Protein AF-A0AB35IY16-F1 (afdb_monomer_lite)

Foldseek 3Di:
DDPPPPPQDLLSLLLVCVVCQLVQHKAAPVVSCVSNVDDPVSVVVSVVVSQVLCVVLPVQWDWDADPVVNIIHIDGDPDDDDSPPSSVVSSVVSCVVVVVPDDD

Sequence (104 aa):
MKEENNLQGKTSRLLYFMSELEKGHKVNKTDYLKRFNIAERTFKDDLRELKENLKVLRDDMKIKYSRLAGTYEAEYNHGYGNLKYNQAVILSKILLESRALRVE

Structure (mmCIF, N/CA/C/O backbone):
data_AF-A0AB35IY16-F1
#
_entry.id   AF-A0AB35IY16-F1
#
loop_
_atom_site.group_PDB
_atom_site.id
_atom_site.type_symbol
_atom_site.label_atom_id
_atom_site.label_alt_id
_atom_site.label_comp_id
_atom_site.label_asym_id
_atom_site.label_entity_id
_atom_site.label_seq_id
_atom_site.pdbx_PDB_ins_code
_atom_site.Cartn_x
_atom_site.Cartn_y
_atom_site.Cartn_z
_atom_site.occupancy
_atom_site.B_iso_or_equiv
_atom_site.auth_seq_id
_atom_site.auth_comp_id
_atom_site.auth_asym_id
_atom_site.auth_atom_id
_atom_site.pdbx_PDB_model_num
ATOM 1 N N . MET A 1 1 ? -25.847 12.373 -8.560 1.00 33.47 1 MET A N 1
ATOM 2 C CA . MET A 1 1 ? -25.481 10.982 -8.221 1.00 33.47 1 MET A CA 1
ATOM 3 C C . MET A 1 1 ? -23.968 10.887 -8.248 1.00 33.47 1 MET A C 1
ATOM 5 O O . MET A 1 1 ? -23.393 11.179 -9.285 1.00 33.47 1 MET A O 1
ATOM 9 N N . LYS A 1 2 ? -23.319 10.615 -7.111 1.00 39.78 2 LYS A N 1
ATOM 10 C CA . LYS A 1 2 ? -21.873 10.358 -7.082 1.00 39.78 2 LYS A CA 1
ATOM 11 C C . LYS A 1 2 ? -21.676 8.899 -7.474 1.00 39.78 2 LYS A C 1
ATOM 13 O O . LYS A 1 2 ? -22.254 8.032 -6.829 1.00 39.78 2 LYS A O 1
ATOM 18 N N . GLU A 1 3 ? -20.919 8.652 -8.534 1.00 38.75 3 GLU A N 1
ATOM 19 C CA . GLU A 1 3 ? -20.421 7.319 -8.869 1.00 38.75 3 GLU A CA 1
ATOM 20 C C . GLU A 1 3 ? -19.505 6.855 -7.731 1.00 38.75 3 GLU A C 1
ATOM 22 O O . GLU A 1 3 ? -18.309 7.150 -7.690 1.00 38.75 3 GLU A O 1
ATOM 27 N N . GLU A 1 4 ? -20.079 6.166 -6.749 1.00 40.50 4 GLU A N 1
ATOM 28 C CA . GLU A 1 4 ? -19.311 5.352 -5.821 1.00 40.50 4 GLU A CA 1
ATOM 29 C C . GLU A 1 4 ? -18.783 4.169 -6.626 1.00 40.50 4 GLU A C 1
ATOM 31 O O . GLU A 1 4 ? 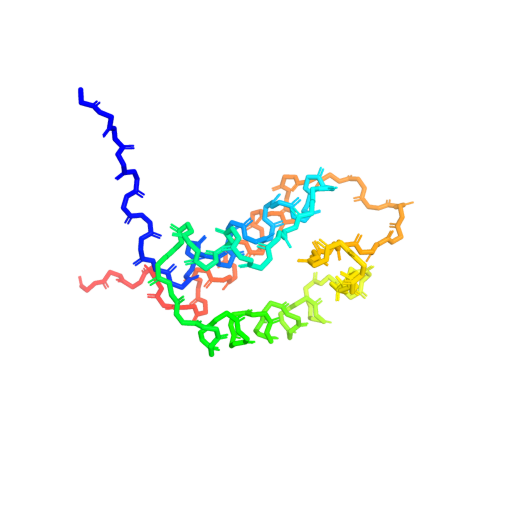-19.463 3.166 -6.824 1.00 40.50 4 GLU A O 1
ATOM 36 N N . ASN A 1 5 ? -17.581 4.350 -7.180 1.00 45.25 5 ASN A N 1
ATOM 37 C CA . ASN A 1 5 ? -16.830 3.313 -7.870 1.00 45.25 5 ASN A CA 1
ATOM 38 C C . ASN A 1 5 ? -16.794 2.063 -6.990 1.00 45.25 5 ASN A C 1
ATOM 40 O O . ASN A 1 5 ? -16.050 1.992 -6.008 1.00 45.25 5 ASN A O 1
ATOM 44 N N . ASN A 1 6 ? -17.617 1.084 -7.362 1.00 47.69 6 ASN A N 1
ATOM 45 C CA . ASN A 1 6 ? -17.816 -0.180 -6.675 1.00 47.69 6 ASN A CA 1
ATOM 46 C C . ASN A 1 6 ? -16.634 -1.126 -6.935 1.00 47.69 6 ASN A C 1
ATOM 48 O O . ASN A 1 6 ? -16.773 -2.249 -7.408 1.00 47.69 6 ASN A O 1
ATOM 52 N N . LEU A 1 7 ? -15.427 -0.650 -6.646 1.00 51.38 7 LEU A N 1
ATOM 53 C CA . LEU A 1 7 ? -14.185 -1.402 -6.714 1.00 51.38 7 LEU A CA 1
ATOM 54 C C . LEU A 1 7 ? -14.043 -2.266 -5.440 1.00 51.38 7 LEU A C 1
ATOM 56 O O . LEU A 1 7 ? -13.022 -2.240 -4.754 1.00 51.38 7 LEU A O 1
ATOM 60 N N . GLN A 1 8 ? -15.088 -3.029 -5.104 1.00 61.59 8 GLN A N 1
ATOM 61 C CA . GLN A 1 8 ? -15.107 -3.990 -4.000 1.00 61.59 8 GLN A CA 1
ATOM 62 C C . GLN A 1 8 ? -14.467 -5.306 -4.453 1.00 61.59 8 GLN A C 1
ATOM 64 O O . GLN A 1 8 ? -15.133 -6.288 -4.756 1.00 61.59 8 GLN A O 1
ATOM 69 N N . GLY A 1 9 ? -13.140 -5.340 -4.532 1.00 79.81 9 GLY A N 1
ATOM 70 C CA . GLY A 1 9 ? -12.429 -6.549 -4.936 1.00 79.81 9 GLY A CA 1
ATOM 71 C C . GLY A 1 9 ? -10.971 -6.501 -4.530 1.00 79.81 9 GLY A C 1
ATOM 72 O O . GLY A 1 9 ? -10.378 -5.427 -4.479 1.00 79.81 9 GLY A O 1
ATOM 73 N N . LYS A 1 10 ? -10.382 -7.667 -4.242 1.00 83.94 10 LYS A N 1
ATOM 74 C CA . LYS A 1 10 ? -8.975 -7.794 -3.831 1.00 83.94 10 LYS A CA 1
ATOM 75 C C . LYS A 1 10 ? -8.043 -7.016 -4.753 1.00 83.94 10 LYS A C 1
ATOM 77 O O . LYS A 1 10 ? -7.274 -6.196 -4.267 1.00 83.94 10 LYS A O 1
ATOM 82 N N . THR A 1 11 ? -8.190 -7.198 -6.064 1.00 79.50 11 THR A N 1
ATOM 83 C CA . THR A 1 11 ? -7.411 -6.474 -7.070 1.00 79.50 11 THR A CA 1
ATOM 84 C C . THR A 1 11 ? -7.460 -4.968 -6.846 1.00 79.50 11 THR A C 1
ATOM 86 O O . THR A 1 11 ? -6.415 -4.354 -6.680 1.00 79.50 11 THR A O 1
ATOM 89 N N . SER A 1 12 ? -8.641 -4.372 -6.721 1.00 82.31 12 SER A N 1
ATOM 90 C CA . SER A 1 12 ? -8.777 -2.935 -6.488 1.00 82.31 12 SER A CA 1
ATOM 91 C C . SER A 1 12 ? -8.086 -2.447 -5.219 1.00 82.31 12 SER A C 1
ATOM 93 O O . SER A 1 12 ? -7.517 -1.355 -5.209 1.00 82.31 12 SER A O 1
ATOM 95 N N . ARG A 1 13 ? -8.106 -3.256 -4.154 1.00 90.94 13 ARG A N 1
ATOM 96 C CA . ARG A 1 13 ? -7.435 -2.905 -2.900 1.00 90.94 13 ARG A CA 1
ATOM 97 C C . ARG A 1 13 ? -5.914 -2.926 -3.051 1.00 90.94 13 ARG A C 1
ATOM 99 O O . ARG A 1 13 ? -5.255 -1.966 -2.653 1.00 90.94 13 ARG A O 1
ATOM 106 N N . LEU A 1 14 ? -5.369 -3.960 -3.703 1.00 88.06 14 LEU A N 1
ATOM 107 C CA . LEU A 1 14 ? -3.932 -4.050 -3.991 1.00 88.06 14 LEU A CA 1
ATOM 108 C C . LEU A 1 14 ? -3.473 -2.913 -4.912 1.00 88.06 14 LEU A C 1
ATOM 110 O O . LEU A 1 14 ? -2.429 -2.308 -4.674 1.00 88.06 14 LEU A O 1
ATOM 114 N N . LEU A 1 15 ? -4.282 -2.580 -5.922 1.00 82.00 15 LEU A N 1
ATOM 115 C CA . LEU A 1 15 ? -4.023 -1.479 -6.849 1.00 82.00 15 LEU A CA 1
ATOM 116 C C . LEU A 1 15 ? -4.011 -0.125 -6.156 1.00 82.00 15 LEU A C 1
ATOM 118 O O . LEU A 1 15 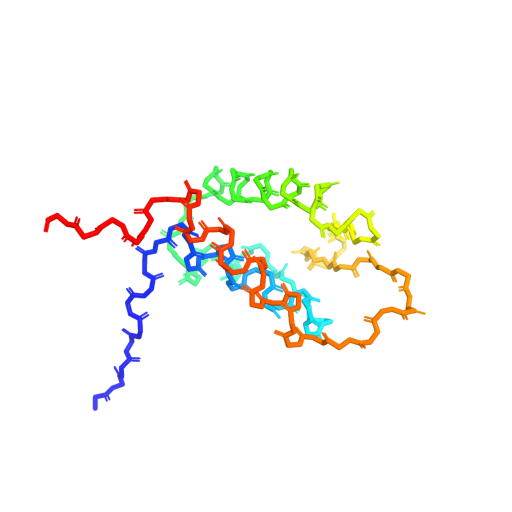? -3.113 0.678 -6.396 1.00 82.00 15 LEU A O 1
ATOM 122 N N . TYR A 1 16 ? -4.976 0.118 -5.272 1.00 87.94 16 TYR A N 1
ATOM 123 C CA . TYR A 1 16 ? -4.986 1.323 -4.459 1.00 87.94 16 TYR A CA 1
ATOM 124 C C . TYR A 1 16 ? -3.735 1.416 -3.586 1.00 87.94 16 TYR A C 1
ATOM 126 O O . TYR A 1 16 ? -3.060 2.442 -3.612 1.00 87.94 16 TYR A O 1
ATOM 134 N N . PHE A 1 17 ? -3.402 0.346 -2.853 1.00 90.94 17 PHE A N 1
ATOM 135 C CA . PHE A 1 17 ? -2.224 0.324 -1.985 1.00 90.94 17 PHE A CA 1
ATOM 136 C C . PHE A 1 17 ? -0.973 0.683 -2.789 1.00 90.94 17 PHE A C 1
ATOM 138 O O . PHE A 1 17 ? -0.249 1.613 -2.439 1.00 90.94 17 PHE A O 1
ATOM 145 N N . MET A 1 18 ? -0.757 -0.019 -3.901 1.00 85.75 18 MET A N 1
ATOM 146 C CA . MET A 1 18 ? 0.407 0.189 -4.747 1.00 85.75 18 MET A CA 1
ATOM 147 C C . MET A 1 18 ? 0.435 1.600 -5.341 1.00 85.75 18 MET A C 1
ATOM 149 O O . MET A 1 18 ? 1.475 2.251 -5.323 1.00 85.75 18 MET A O 1
ATOM 153 N N . SER A 1 19 ? -0.706 2.109 -5.815 1.00 82.25 19 SER A N 1
ATOM 154 C CA . SER A 1 19 ? -0.789 3.450 -6.394 1.00 82.25 19 SER A CA 1
ATOM 155 C C . SER A 1 19 ? -0.421 4.542 -5.395 1.00 82.25 19 SER A C 1
ATOM 157 O O . SER A 1 19 ? 0.195 5.522 -5.808 1.00 82.25 19 SER A O 1
ATOM 159 N N . GLU A 1 20 ? -0.804 4.414 -4.126 1.00 87.44 20 GLU A N 1
ATOM 160 C CA . GLU A 1 20 ? -0.438 5.398 -3.106 1.00 87.44 20 GLU A CA 1
ATOM 161 C C . GLU A 1 20 ? 1.061 5.349 -2.811 1.00 87.44 20 GLU A C 1
ATOM 163 O O . GLU A 1 20 ? 1.720 6.387 -2.807 1.00 87.44 20 GLU A O 1
ATOM 168 N N . LEU A 1 21 ? 1.624 4.149 -2.679 1.00 88.06 21 LEU A N 1
ATOM 169 C CA . LEU A 1 21 ? 3.059 3.974 -2.475 1.00 88.06 21 LEU A CA 1
ATOM 170 C C . LEU A 1 21 ? 3.903 4.540 -3.628 1.00 88.06 21 LEU A C 1
ATOM 172 O O . LEU A 1 21 ? 4.899 5.215 -3.382 1.00 88.06 21 LEU A O 1
ATOM 176 N N . GLU A 1 22 ? 3.490 4.318 -4.877 1.00 79.25 22 GLU A N 1
ATOM 177 C CA . GLU A 1 22 ? 4.160 4.859 -6.071 1.00 79.25 22 GLU A CA 1
ATOM 178 C C . GLU A 1 22 ? 4.128 6.389 -6.135 1.00 79.25 22 GLU A C 1
ATOM 180 O O . GLU A 1 22 ? 5.050 7.011 -6.653 1.00 79.25 22 GLU A O 1
ATOM 185 N N . LYS A 1 23 ? 3.074 7.020 -5.606 1.00 82.31 23 LYS A N 1
ATOM 186 C CA . LYS A 1 23 ? 2.985 8.487 -5.513 1.00 82.31 23 LYS A CA 1
ATOM 187 C C . LYS A 1 23 ? 3.852 9.059 -4.384 1.00 82.31 23 LYS A C 1
ATOM 189 O O . LYS A 1 23 ? 3.855 10.269 -4.182 1.00 82.31 23 LYS A O 1
ATOM 194 N N . GLY A 1 24 ? 4.540 8.212 -3.615 1.00 83.69 24 GLY A N 1
ATOM 195 C CA . GLY A 1 24 ? 5.232 8.607 -2.388 1.00 83.69 24 GLY A CA 1
ATOM 196 C C . GLY A 1 24 ? 4.280 8.887 -1.221 1.00 83.69 24 GLY A C 1
ATOM 197 O O . GLY A 1 24 ? 4.696 9.441 -0.203 1.00 83.69 24 GLY A O 1
ATOM 198 N N . HIS A 1 25 ? 2.999 8.525 -1.345 1.00 90.56 25 HIS A N 1
ATOM 199 C CA . HIS A 1 25 ? 2.033 8.663 -0.265 1.00 90.56 25 HIS A CA 1
ATOM 200 C C . HIS A 1 25 ? 2.156 7.513 0.736 1.00 90.56 25 HIS A C 1
ATOM 202 O O . HIS A 1 25 ? 2.645 6.419 0.442 1.00 90.56 25 HIS A O 1
ATOM 208 N N . LYS A 1 26 ? 1.652 7.767 1.943 1.00 94.00 26 LYS A N 1
ATOM 209 C CA . LYS A 1 26 ? 1.586 6.778 3.015 1.00 94.00 26 LYS A CA 1
ATOM 210 C C . LYS A 1 26 ? 0.194 6.164 3.077 1.00 94.00 26 LYS A C 1
ATOM 212 O O . LYS A 1 26 ? -0.806 6.870 2.985 1.00 94.00 26 LYS A O 1
ATOM 217 N N . VAL A 1 27 ? 0.123 4.860 3.311 1.00 95.62 27 VAL A N 1
ATOM 218 C CA . VAL A 1 27 ? -1.139 4.137 3.503 1.00 95.62 27 VAL A CA 1
ATOM 219 C C . VAL A 1 27 ? -1.378 3.935 4.994 1.00 95.62 27 VAL A C 1
ATOM 221 O O . VAL A 1 27 ? -0.655 3.184 5.649 1.00 95.62 27 VAL A O 1
ATOM 224 N N . ASN A 1 28 ? -2.394 4.589 5.554 1.00 96.38 28 ASN A N 1
ATOM 225 C CA . ASN A 1 28 ? -2.829 4.332 6.926 1.00 96.38 28 ASN A CA 1
ATOM 226 C C . ASN A 1 28 ? -3.697 3.064 6.983 1.00 96.38 28 ASN A C 1
ATOM 228 O O . ASN A 1 28 ? -4.622 2.895 6.186 1.00 96.38 28 ASN A O 1
ATOM 232 N N . LYS A 1 29 ? -3.410 2.173 7.940 1.00 94.56 29 LYS A N 1
ATOM 233 C CA . LYS A 1 29 ? -4.152 0.913 8.103 1.00 94.56 29 LYS A CA 1
ATOM 234 C C . LYS A 1 29 ? -5.640 1.155 8.360 1.00 94.56 29 LYS A C 1
ATOM 236 O O . LYS A 1 29 ? -6.476 0.523 7.725 1.00 94.56 29 LYS A O 1
ATOM 241 N N . THR A 1 30 ? -5.969 2.044 9.291 1.00 94.44 30 THR A N 1
ATOM 242 C CA . THR A 1 30 ? -7.350 2.321 9.702 1.00 94.44 30 THR A CA 1
ATOM 243 C C . THR A 1 30 ? -8.162 2.878 8.537 1.00 94.44 30 THR A C 1
ATOM 245 O O . THR A 1 30 ? -9.275 2.413 8.288 1.00 94.44 30 THR A O 1
ATOM 248 N N . ASP A 1 31 ? -7.574 3.793 7.765 1.00 95.38 31 ASP A N 1
ATOM 249 C CA . ASP A 1 31 ? -8.229 4.368 6.588 1.00 95.38 31 ASP A CA 1
ATOM 250 C C . ASP A 1 31 ? -8.443 3.329 5.489 1.00 95.38 31 ASP A C 1
ATOM 252 O O . ASP A 1 31 ? -9.501 3.308 4.864 1.00 95.38 31 ASP A O 1
ATOM 256 N N . TYR A 1 32 ? -7.478 2.432 5.273 1.00 94.88 32 TYR A N 1
ATOM 257 C CA . TYR A 1 32 ? -7.613 1.343 4.308 1.00 94.88 32 TYR A CA 1
ATOM 258 C C . TYR A 1 32 ? -8.744 0.380 4.695 1.00 94.88 32 TYR A C 1
ATOM 260 O O . TYR A 1 32 ? -9.590 0.059 3.859 1.00 94.88 32 TYR A O 1
ATOM 268 N N . LEU A 1 33 ? -8.793 -0.054 5.962 1.00 94.94 33 LEU A N 1
ATOM 269 C CA . LEU A 1 33 ? -9.850 -0.940 6.468 1.00 94.94 33 LEU A CA 1
ATOM 270 C C . LEU A 1 33 ? -11.232 -0.307 6.297 1.00 94.94 33 LEU A C 1
ATOM 272 O O . LEU A 1 33 ? -12.151 -0.969 5.819 1.00 94.94 33 LEU A O 1
ATOM 276 N N . LYS A 1 34 ? -11.357 0.984 6.632 1.00 95.38 34 LYS A N 1
ATOM 277 C CA . LYS A 1 34 ? -12.602 1.745 6.488 1.00 95.38 34 LYS A CA 1
ATOM 278 C C . LYS A 1 34 ? -12.989 1.941 5.022 1.00 95.38 34 LYS A C 1
ATOM 280 O O . LYS A 1 34 ? -14.148 1.746 4.678 1.00 95.38 34 LYS A O 1
ATOM 285 N N . ARG A 1 35 ? -12.032 2.296 4.156 1.00 93.94 35 ARG A N 1
ATOM 286 C CA . ARG A 1 35 ? -12.257 2.543 2.721 1.00 93.94 35 ARG A CA 1
ATOM 287 C C . ARG A 1 35 ? -12.804 1.314 2.006 1.00 93.94 35 ARG A C 1
ATOM 289 O O . ARG A 1 35 ? -13.683 1.453 1.167 1.00 93.94 35 ARG A O 1
ATOM 296 N N . PHE A 1 36 ? -12.274 0.136 2.319 1.00 91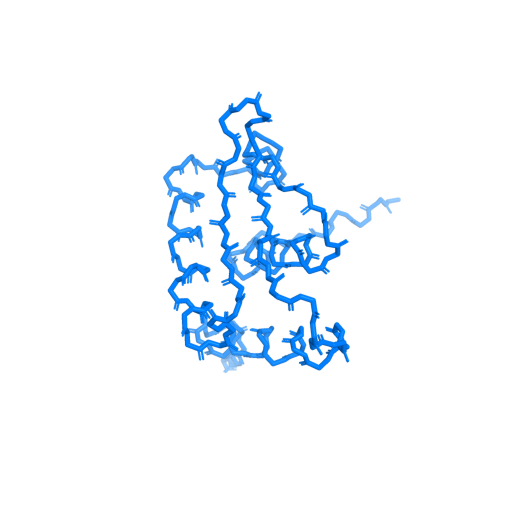.81 36 PHE A N 1
ATOM 297 C CA . PHE A 1 36 ? -12.665 -1.102 1.644 1.00 91.81 36 PHE A CA 1
ATOM 298 C C . PHE A 1 36 ? -13.639 -1.968 2.441 1.00 91.81 36 PHE A C 1
ATOM 300 O O . PHE A 1 36 ? -14.033 -3.019 1.944 1.00 91.81 36 PHE A O 1
ATOM 307 N N . ASN A 1 37 ? -14.017 -1.541 3.649 1.00 94.56 37 ASN A N 1
ATOM 308 C CA . ASN A 1 37 ? -14.883 -2.279 4.564 1.00 94.56 37 ASN A CA 1
ATOM 309 C C . ASN A 1 37 ? -14.433 -3.742 4.762 1.00 94.56 37 ASN A C 1
ATOM 311 O O . ASN A 1 37 ? -15.192 -4.685 4.540 1.00 94.56 37 ASN A O 1
ATOM 315 N N . ILE A 1 38 ? -13.165 -3.936 5.137 1.00 94.31 38 ILE A N 1
ATOM 316 C CA . ILE A 1 38 ? -12.569 -5.267 5.333 1.00 94.31 38 ILE A CA 1
ATOM 317 C C . ILE A 1 38 ? -12.071 -5.471 6.765 1.00 94.31 38 ILE A C 1
ATOM 319 O O . ILE A 1 38 ? -11.745 -4.522 7.477 1.00 94.31 38 ILE A O 1
ATOM 323 N N . ALA A 1 39 ? -11.930 -6.735 7.163 1.00 95.44 39 ALA A N 1
ATOM 324 C CA . ALA A 1 39 ? -11.283 -7.102 8.415 1.00 95.44 39 ALA A CA 1
ATOM 325 C C . ALA A 1 39 ? -9.754 -6.947 8.344 1.00 95.44 39 ALA A C 1
ATOM 327 O O . ALA A 1 39 ? -9.131 -7.073 7.286 1.00 95.44 39 ALA A O 1
ATOM 328 N N . GLU A 1 40 ? -9.121 -6.783 9.509 1.00 95.75 40 GLU A N 1
ATOM 329 C CA . GLU A 1 40 ? -7.660 -6.708 9.625 1.00 95.75 40 GLU A CA 1
ATOM 330 C C . GLU A 1 40 ? -6.943 -7.932 9.037 1.00 95.75 40 GLU A C 1
ATOM 332 O O . GLU A 1 40 ? -5.850 -7.802 8.487 1.00 95.75 40 GLU A O 1
ATOM 337 N N . ARG A 1 41 ? -7.549 -9.121 9.132 1.00 96.88 41 ARG A N 1
ATOM 338 C CA . ARG A 1 41 ? -6.993 -10.342 8.537 1.00 96.88 41 ARG A CA 1
ATOM 339 C C . ARG A 1 41 ? -6.823 -10.196 7.024 1.00 96.88 41 ARG A C 1
ATOM 341 O O . ARG A 1 41 ? -5.733 -10.436 6.522 1.00 96.88 41 ARG A O 1
ATOM 348 N N . THR A 1 42 ? -7.856 -9.718 6.333 1.00 95.19 42 THR A N 1
ATOM 349 C CA . THR A 1 42 ? -7.830 -9.489 4.883 1.00 95.19 42 THR A CA 1
ATOM 350 C C . THR A 1 42 ? -6.766 -8.464 4.496 1.00 95.19 42 THR A C 1
ATOM 352 O O . THR A 1 42 ? -6.048 -8.661 3.526 1.00 95.19 42 THR A O 1
ATOM 355 N N . PHE A 1 43 ? -6.597 -7.401 5.289 1.00 95.31 43 PHE A N 1
ATOM 356 C CA . PHE A 1 43 ? -5.514 -6.437 5.082 1.00 95.31 43 PHE A CA 1
ATOM 357 C C . PHE A 1 43 ? -4.120 -7.070 5.215 1.00 95.31 43 PHE A C 1
ATOM 359 O O . PHE A 1 43 ? -3.220 -6.762 4.436 1.00 95.31 43 PHE A O 1
ATOM 366 N N . LYS A 1 44 ? -3.919 -7.956 6.200 1.00 95.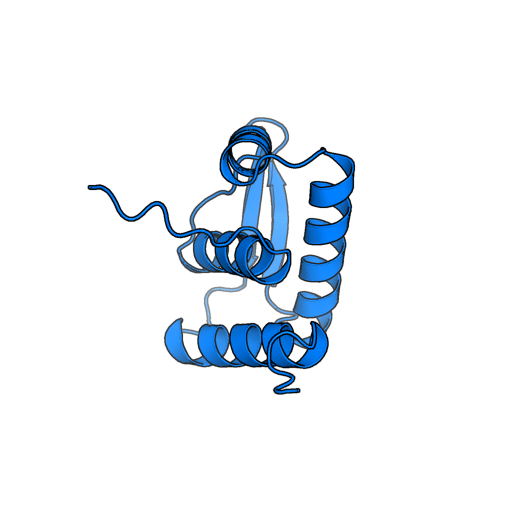25 44 LYS A N 1
ATOM 367 C CA . LYS A 1 44 ? -2.643 -8.671 6.372 1.00 95.25 44 LYS A CA 1
ATOM 368 C C . LYS A 1 44 ? -2.350 -9.590 5.189 1.00 95.25 44 LYS A C 1
ATOM 370 O O . LYS A 1 44 ? -1.200 -9.643 4.757 1.00 95.25 44 LYS A O 1
ATOM 375 N N . ASP A 1 45 ? -3.370 -10.270 4.670 1.00 94.94 45 ASP A N 1
ATOM 376 C CA . ASP A 1 45 ? -3.249 -11.106 3.475 1.00 94.94 45 ASP A CA 1
ATOM 377 C C . ASP A 1 45 ? -2.893 -10.260 2.240 1.00 94.94 45 ASP A C 1
ATOM 379 O O . ASP A 1 45 ? -1.919 -10.578 1.558 1.00 94.94 45 ASP A O 1
ATOM 383 N N . ASP A 1 46 ? -3.592 -9.138 2.023 1.00 92.06 46 ASP A N 1
ATOM 384 C CA . ASP A 1 46 ? -3.295 -8.175 0.952 1.00 92.06 46 ASP A CA 1
ATOM 385 C C . ASP A 1 46 ? -1.838 -7.662 1.032 1.00 92.06 46 ASP A C 1
ATOM 387 O O . ASP A 1 46 ? -1.110 -7.641 0.038 1.00 92.06 46 ASP A O 1
ATOM 391 N N . LEU A 1 47 ? -1.383 -7.269 2.229 1.00 94.69 47 LEU A N 1
ATOM 392 C CA . LEU A 1 47 ? -0.028 -6.757 2.454 1.00 94.69 47 LEU A CA 1
ATOM 393 C C . LEU A 1 47 ? 1.050 -7.822 2.210 1.00 94.69 47 LEU A C 1
ATOM 395 O O . LEU A 1 47 ? 2.115 -7.501 1.679 1.00 94.69 47 LEU A O 1
ATOM 399 N N . ARG A 1 48 ? 0.812 -9.070 2.637 1.00 93.25 48 ARG A N 1
ATOM 400 C CA . ARG A 1 48 ? 1.744 -10.182 2.400 1.00 93.25 48 ARG A CA 1
ATOM 401 C C . ARG A 1 48 ? 1.925 -10.402 0.903 1.00 93.25 48 ARG A C 1
ATOM 403 O O . ARG A 1 48 ? 3.059 -10.451 0.443 1.00 93.25 48 ARG A O 1
ATOM 410 N N . GLU A 1 49 ? 0.824 -10.466 0.168 1.00 88.50 49 GLU A N 1
ATOM 411 C CA . GLU A 1 49 ? 0.835 -10.706 -1.273 1.00 88.50 49 GLU A CA 1
ATOM 412 C C . GLU A 1 49 ? 1.529 -9.587 -2.044 1.00 88.50 49 GLU A C 1
ATOM 414 O O . GLU A 1 49 ? 2.383 -9.853 -2.883 1.00 88.50 49 GLU A O 1
ATOM 419 N N . LEU A 1 50 ? 1.259 -8.323 -1.699 1.00 87.44 50 LEU A N 1
ATOM 420 C CA . LEU A 1 50 ? 1.993 -7.193 -2.274 1.00 87.44 50 LEU A CA 1
ATOM 421 C C . LEU A 1 50 ? 3.500 -7.315 -2.039 1.00 87.44 50 LEU A C 1
ATOM 423 O O . LEU A 1 50 ? 4.282 -7.114 -2.962 1.00 87.44 50 LEU A O 1
ATOM 427 N N . LYS A 1 51 ? 3.925 -7.670 -0.822 1.00 88.44 51 LYS A N 1
ATOM 428 C CA . LYS A 1 51 ? 5.349 -7.856 -0.512 1.00 88.44 51 LYS A CA 1
ATOM 429 C C . LYS A 1 51 ? 5.972 -9.017 -1.283 1.00 88.44 51 LYS A C 1
ATOM 431 O O . LYS A 1 51 ? 7.123 -8.905 -1.691 1.00 88.44 51 LYS A O 1
ATOM 436 N N . GLU A 1 52 ? 5.257 -10.123 -1.449 1.00 86.00 52 GLU A N 1
ATOM 437 C CA . GLU A 1 52 ? 5.719 -11.276 -2.231 1.00 86.00 52 GLU A CA 1
ATOM 438 C C . GLU A 1 52 ? 5.862 -10.917 -3.711 1.00 86.00 52 GLU A C 1
ATOM 440 O O . GLU A 1 52 ? 6.909 -11.178 -4.302 1.00 86.00 52 GLU A O 1
ATOM 445 N N . ASN A 1 53 ? 4.881 -10.210 -4.270 1.00 79.44 53 ASN A N 1
ATOM 446 C CA . ASN A 1 53 ? 4.912 -9.752 -5.655 1.00 79.44 53 ASN A CA 1
ATOM 447 C C . ASN A 1 53 ? 6.039 -8.742 -5.905 1.00 79.44 53 ASN A C 1
ATOM 449 O O . ASN A 1 53 ? 6.743 -8.846 -6.910 1.00 79.44 53 ASN A O 1
ATOM 453 N N . LEU A 1 54 ? 6.269 -7.804 -4.980 1.00 78.50 54 LEU A N 1
ATOM 454 C CA . LEU A 1 54 ? 7.352 -6.822 -5.098 1.00 78.50 54 LEU A CA 1
ATOM 455 C C . LEU A 1 54 ? 8.739 -7.470 -5.106 1.00 78.50 54 LEU A C 1
ATOM 457 O O . LEU A 1 54 ? 9.584 -7.028 -5.870 1.00 78.50 54 LEU A O 1
ATOM 461 N N . LYS A 1 55 ? 8.973 -8.563 -4.367 1.00 80.19 55 LYS A N 1
ATOM 462 C CA . LYS A 1 55 ? 10.266 -9.278 -4.423 1.00 80.19 55 LYS A CA 1
ATOM 463 C C . LYS A 1 55 ? 10.629 -9.760 -5.830 1.00 80.19 55 LYS A C 1
ATOM 465 O O . LYS A 1 55 ? 11.807 -9.901 -6.124 1.00 80.19 55 LYS A O 1
ATOM 470 N N . VAL A 1 56 ? 9.629 -10.065 -6.658 1.00 76.62 56 VAL A N 1
ATOM 471 C CA . VAL A 1 56 ? 9.826 -10.570 -8.025 1.00 76.62 56 VAL A CA 1
ATOM 472 C C . VAL A 1 56 ? 9.799 -9.433 -9.046 1.00 76.62 56 VAL A C 1
ATOM 474 O O . VAL A 1 56 ? 10.483 -9.498 -10.060 1.00 76.62 56 VAL A O 1
ATOM 477 N N . LEU A 1 57 ? 8.969 -8.416 -8.810 1.00 72.75 57 LEU A N 1
ATOM 478 C CA . LEU A 1 57 ? 8.678 -7.362 -9.783 1.00 72.75 57 LEU A CA 1
ATOM 479 C C . LEU A 1 57 ? 9.497 -6.089 -9.605 1.00 72.75 57 LEU A C 1
ATOM 481 O O . LEU A 1 57 ? 9.638 -5.329 -10.560 1.00 72.75 57 LEU A O 1
ATOM 485 N N . ARG A 1 58 ? 9.939 -5.817 -8.378 1.00 73.81 58 ARG A N 1
ATOM 486 C CA . ARG A 1 58 ? 10.533 -4.549 -7.966 1.00 73.81 58 ARG A CA 1
ATOM 487 C C . ARG A 1 58 ? 11.333 -4.745 -6.678 1.00 73.81 58 ARG A C 1
ATOM 489 O O . ARG A 1 58 ? 10.944 -4.282 -5.606 1.00 73.81 58 ARG A O 1
ATOM 496 N N . ASP A 1 59 ? 12.408 -5.519 -6.777 1.00 76.06 59 ASP A N 1
ATOM 497 C CA . ASP A 1 59 ? 13.260 -5.898 -5.645 1.00 76.06 59 ASP A CA 1
ATOM 498 C C . ASP A 1 59 ? 13.969 -4.698 -4.985 1.00 76.06 59 ASP A C 1
ATOM 500 O O . ASP A 1 59 ? 14.370 -4.768 -3.817 1.00 76.06 59 ASP A O 1
ATOM 504 N N . ASP A 1 60 ? 14.043 -3.571 -5.696 1.00 77.44 60 ASP A N 1
ATOM 505 C CA . ASP A 1 60 ? 14.501 -2.271 -5.217 1.00 77.44 60 ASP A CA 1
ATOM 506 C C . ASP A 1 60 ? 13.483 -1.540 -4.324 1.00 77.44 60 ASP A C 1
ATOM 508 O O . ASP A 1 60 ? 13.865 -0.588 -3.643 1.00 77.44 60 ASP A O 1
ATOM 512 N N . MET A 1 61 ? 12.220 -1.984 -4.273 1.00 84.62 61 MET A N 1
ATOM 513 C CA . MET A 1 61 ? 11.162 -1.377 -3.462 1.00 84.62 61 MET A CA 1
ATOM 514 C C . MET A 1 61 ? 10.753 -2.252 -2.273 1.00 84.62 61 MET A C 1
ATOM 516 O O . MET A 1 61 ? 10.399 -3.425 -2.399 1.00 84.62 61 MET A O 1
ATOM 520 N N . LYS A 1 62 ? 10.706 -1.647 -1.081 1.00 90.06 62 LYS A N 1
ATOM 521 C CA . LYS A 1 62 ? 10.293 -2.300 0.169 1.00 90.06 62 LYS A CA 1
ATOM 522 C C . LYS A 1 62 ? 9.172 -1.528 0.853 1.00 90.06 62 LYS A C 1
ATOM 524 O O . LYS A 1 62 ? 9.259 -0.321 1.042 1.00 90.06 62 LYS A O 1
ATOM 529 N N . ILE A 1 63 ? 8.136 -2.243 1.298 1.00 92.38 63 ILE A N 1
ATOM 530 C CA . ILE A 1 63 ? 7.062 -1.659 2.116 1.00 92.38 63 ILE A CA 1
ATOM 531 C C . ILE A 1 63 ? 7.470 -1.696 3.593 1.00 92.38 63 ILE A C 1
ATOM 533 O O . ILE A 1 63 ? 7.527 -2.774 4.206 1.00 92.38 63 ILE A O 1
ATOM 537 N N . LYS A 1 64 ? 7.699 -0.520 4.179 1.00 93.94 64 LYS A N 1
ATOM 538 C CA . LYS A 1 64 ? 8.007 -0.323 5.601 1.00 93.94 64 LYS A CA 1
ATOM 539 C C . LYS A 1 64 ? 6.768 0.097 6.383 1.00 93.94 64 LYS A C 1
ATOM 541 O O . LYS A 1 64 ? 5.847 0.688 5.835 1.00 93.94 64 LYS A O 1
ATOM 546 N N . TYR A 1 65 ? 6.746 -0.241 7.672 1.00 95.19 65 TYR A N 1
ATOM 547 C CA . TYR A 1 65 ? 5.692 0.170 8.599 1.00 95.19 65 TYR A CA 1
ATOM 548 C C . TYR A 1 65 ? 6.251 1.151 9.626 1.00 95.19 65 TYR A C 1
ATOM 550 O O . TYR A 1 65 ? 7.157 0.805 10.386 1.00 95.19 65 TYR A O 1
ATOM 558 N N . SER A 1 66 ? 5.676 2.348 9.681 1.00 92.00 66 SER A N 1
ATOM 559 C CA . SER A 1 66 ? 5.942 3.330 10.725 1.00 92.00 66 SER A CA 1
ATOM 560 C C . SER A 1 66 ? 4.976 3.116 11.886 1.00 92.00 66 SER A C 1
ATOM 562 O O . SER A 1 66 ? 3.789 3.429 11.791 1.00 92.00 66 SER A O 1
ATOM 564 N N . ARG A 1 67 ? 5.489 2.593 13.010 1.00 88.88 67 ARG A N 1
ATOM 565 C CA . ARG A 1 67 ? 4.692 2.381 14.233 1.00 88.88 67 ARG A CA 1
ATOM 566 C C . ARG A 1 67 ? 4.152 3.686 14.810 1.00 88.88 67 ARG A C 1
ATOM 568 O O . ARG A 1 67 ? 3.016 3.706 15.260 1.00 88.88 67 ARG A O 1
ATOM 575 N N . LEU A 1 68 ? 4.961 4.746 14.773 1.00 87.38 68 LEU A N 1
ATOM 576 C CA . LEU A 1 68 ? 4.605 6.059 15.313 1.00 87.38 68 LEU A CA 1
ATOM 577 C C . LEU A 1 68 ? 3.411 6.667 14.567 1.00 87.38 68 LEU A C 1
ATOM 579 O O . LEU A 1 68 ? 2.519 7.228 15.189 1.00 87.38 68 LEU A O 1
ATOM 583 N N . ALA A 1 69 ? 3.393 6.533 13.239 1.00 86.00 69 ALA A N 1
ATOM 584 C CA . ALA A 1 69 ? 2.351 7.112 12.396 1.00 86.00 69 ALA A CA 1
ATOM 585 C C . ALA A 1 69 ? 1.204 6.137 12.072 1.00 86.00 69 ALA A C 1
ATOM 587 O O . ALA A 1 69 ? 0.198 6.552 11.504 1.00 86.00 69 ALA A O 1
ATOM 588 N N . GLY A 1 70 ? 1.352 4.840 12.360 1.00 90.81 70 GLY A N 1
ATOM 589 C CA . GLY A 1 70 ? 0.381 3.817 11.960 1.00 90.81 70 GLY A CA 1
ATOM 590 C C . GLY A 1 70 ? 0.248 3.662 10.439 1.00 90.81 70 GLY A C 1
ATOM 591 O O . GLY A 1 70 ? -0.820 3.297 9.940 1.00 90.81 70 GLY A O 1
ATOM 592 N N . THR A 1 71 ? 1.313 3.964 9.690 1.00 95.19 71 THR A N 1
ATOM 593 C CA . THR A 1 71 ? 1.291 4.027 8.222 1.00 95.19 71 THR A CA 1
ATOM 594 C C . THR A 1 71 ? 2.312 3.107 7.568 1.00 95.19 71 THR A C 1
ATOM 596 O O . THR A 1 71 ? 3.344 2.768 8.147 1.00 95.19 71 THR A O 1
ATOM 599 N N . TYR A 1 72 ? 2.008 2.711 6.337 1.00 95.94 72 TYR A N 1
ATOM 600 C CA . TYR A 1 72 ? 2.890 1.981 5.444 1.00 95.94 72 TYR A CA 1
ATOM 601 C C . TYR A 1 72 ? 3.417 2.916 4.363 1.00 95.94 72 TYR A C 1
ATOM 603 O O . TYR A 1 72 ? 2.653 3.689 3.788 1.00 95.94 72 TYR A O 1
ATOM 611 N N . GLU A 1 73 ? 4.709 2.831 4.085 1.00 92.75 73 GLU A N 1
ATOM 612 C CA . GLU A 1 73 ? 5.390 3.671 3.103 1.00 92.75 73 GLU A CA 1
ATOM 613 C C . GLU A 1 73 ? 6.383 2.847 2.287 1.00 92.75 73 GLU A C 1
ATOM 615 O O . GLU A 1 73 ? 6.817 1.767 2.706 1.00 92.75 73 GLU A O 1
ATOM 620 N N . ALA A 1 74 ? 6.704 3.347 1.100 1.00 89.69 74 ALA A N 1
ATOM 621 C CA . ALA A 1 74 ? 7.658 2.722 0.209 1.00 89.69 74 ALA A CA 1
ATOM 622 C C . ALA A 1 74 ? 9.050 3.287 0.454 1.00 89.69 74 ALA A C 1
ATOM 624 O O . ALA A 1 74 ? 9.246 4.498 0.484 1.00 89.69 74 ALA A O 1
ATOM 625 N N . GLU A 1 75 ? 10.018 2.395 0.583 1.00 88.06 75 GLU A N 1
ATOM 626 C CA . GLU A 1 75 ? 11.431 2.717 0.498 1.00 88.06 75 GLU A CA 1
ATOM 627 C C . GLU A 1 75 ? 11.966 2.143 -0.810 1.00 88.06 75 GLU A C 1
ATOM 629 O O . GLU A 1 75 ? 11.807 0.948 -1.061 1.00 88.06 75 GLU A O 1
ATOM 634 N N . TYR A 1 76 ? 12.583 2.985 -1.632 1.00 80.69 76 TYR A N 1
ATOM 635 C CA . TYR A 1 76 ? 13.239 2.576 -2.869 1.00 80.69 76 TYR A CA 1
ATOM 636 C C . TYR A 1 76 ? 14.430 3.483 -3.176 1.00 80.69 76 TYR A C 1
ATOM 638 O O . TYR A 1 76 ? 14.461 4.658 -2.793 1.00 80.69 76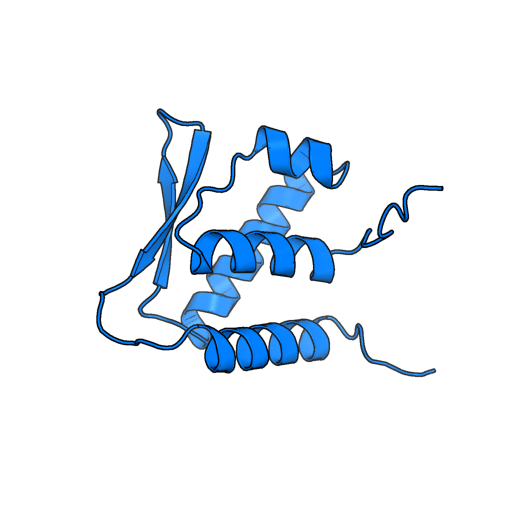 TYR A O 1
ATOM 646 N N . ASN A 1 77 ? 15.420 2.933 -3.878 1.00 66.81 77 ASN A N 1
ATOM 647 C CA . ASN A 1 77 ? 16.580 3.693 -4.329 1.00 66.81 77 ASN A CA 1
ATOM 648 C C . ASN A 1 77 ? 16.137 4.654 -5.444 1.00 66.81 77 ASN A C 1
ATOM 650 O O . ASN A 1 77 ? 15.650 4.226 -6.490 1.00 66.81 77 ASN A O 1
ATOM 654 N N . HIS A 1 78 ? 16.274 5.964 -5.219 1.00 55.03 78 HIS A N 1
ATOM 655 C CA . HIS A 1 78 ? 15.956 7.001 -6.207 1.00 55.03 78 HIS A CA 1
ATOM 656 C C . HIS A 1 78 ? 16.887 6.869 -7.429 1.00 55.03 78 HIS A C 1
ATOM 658 O O . HIS A 1 78 ? 17.982 7.421 -7.447 1.00 55.03 78 HIS A O 1
ATOM 664 N N . GLY A 1 79 ? 16.457 6.102 -8.436 1.00 51.34 79 GLY A N 1
ATOM 665 C CA . GLY A 1 79 ? 17.207 5.874 -9.679 1.00 51.34 79 GLY A CA 1
ATOM 666 C C . GLY A 1 79 ? 16.364 5.427 -10.880 1.00 51.34 79 GLY A C 1
ATOM 667 O O . GLY A 1 79 ? 16.744 5.701 -12.014 1.00 51.34 79 GLY A O 1
ATOM 668 N N . TYR A 1 80 ? 15.187 4.826 -10.672 1.00 49.16 80 TYR A N 1
ATOM 669 C CA . TYR A 1 80 ? 14.295 4.409 -11.763 1.00 49.16 80 TYR A CA 1
ATOM 670 C C . TYR A 1 80 ? 13.091 5.347 -11.903 1.00 49.16 80 TYR A C 1
ATOM 672 O O . TYR A 1 80 ? 11.989 5.088 -11.417 1.00 49.16 80 TYR A O 1
ATOM 680 N N . GLY A 1 81 ? 13.319 6.467 -12.588 1.00 47.97 81 GLY A N 1
ATOM 681 C CA . GLY A 1 81 ? 12.268 7.378 -13.027 1.00 47.97 81 GLY A CA 1
ATOM 682 C C . GLY A 1 81 ? 11.499 6.824 -14.228 1.00 47.97 81 GLY A C 1
ATOM 683 O O . GLY A 1 81 ? 11.983 6.896 -15.349 1.00 47.97 81 GLY A O 1
ATOM 684 N N . ASN A 1 82 ? 10.298 6.287 -13.997 1.00 48.75 82 ASN A N 1
ATOM 685 C CA . ASN A 1 82 ? 9.056 6.703 -14.670 1.00 48.75 82 ASN A CA 1
ATOM 686 C C . ASN A 1 82 ? 7.877 5.818 -14.229 1.00 48.75 82 ASN A C 1
ATOM 688 O O . ASN A 1 82 ? 7.730 4.672 -14.652 1.00 48.75 82 ASN A O 1
ATOM 692 N N . LEU A 1 83 ? 6.997 6.400 -13.409 1.00 53.19 83 LEU A N 1
ATOM 693 C CA . LEU A 1 83 ? 5.817 5.785 -12.785 1.00 53.19 83 LEU A CA 1
ATOM 694 C C . LEU A 1 83 ? 4.892 4.998 -13.744 1.00 53.19 83 LEU A C 1
ATOM 696 O O . LEU A 1 83 ? 4.254 4.047 -13.312 1.00 53.19 83 LEU A O 1
ATOM 700 N N . LYS A 1 84 ? 4.778 5.363 -15.030 1.00 54.62 84 LYS A N 1
ATOM 701 C CA . LYS A 1 84 ? 3.692 4.864 -15.905 1.00 54.62 84 LYS A CA 1
ATOM 702 C C . LYS A 1 84 ? 3.849 3.418 -16.396 1.00 54.62 84 LYS A C 1
ATOM 704 O O . LYS A 1 84 ? 2.852 2.710 -16.499 1.00 54.62 84 LYS A O 1
ATOM 709 N N . TYR A 1 85 ? 5.065 2.968 -16.706 1.00 51.53 85 TYR A N 1
ATOM 710 C CA . TYR A 1 85 ? 5.290 1.625 -17.267 1.00 51.53 85 TYR A CA 1
ATOM 711 C C . TYR A 1 85 ? 5.227 0.546 -16.182 1.00 51.53 85 TYR A C 1
ATOM 713 O O . TYR A 1 85 ? 4.532 -0.456 -16.325 1.00 51.53 85 TYR A O 1
ATOM 721 N N . ASN A 1 86 ? 5.874 0.798 -15.045 1.00 60.28 86 ASN A N 1
ATOM 722 C CA . ASN A 1 86 ? 5.912 -0.146 -13.930 1.00 60.28 86 ASN A CA 1
ATOM 723 C C . ASN A 1 86 ? 4.533 -0.309 -13.286 1.00 60.28 86 ASN A C 1
ATOM 725 O O . ASN A 1 86 ? 4.145 -1.427 -12.961 1.00 60.28 86 ASN A O 1
ATOM 729 N N . GLN A 1 87 ? 3.751 0.775 -13.203 1.00 60.19 87 GLN A N 1
ATOM 730 C CA . GLN A 1 87 ? 2.342 0.689 -12.827 1.00 60.19 87 GLN A CA 1
ATOM 731 C C . GLN A 1 87 ? 1.579 -0.229 -13.781 1.00 60.19 87 GLN A C 1
ATOM 733 O O . GLN A 1 87 ? 0.934 -1.153 -13.303 1.00 60.19 87 GLN A O 1
ATOM 738 N N . ALA A 1 88 ? 1.695 -0.044 -15.102 1.00 61.78 88 ALA A N 1
ATOM 739 C CA . ALA A 1 88 ? 1.009 -0.880 -16.088 1.00 61.78 88 ALA A CA 1
ATOM 740 C C . ALA A 1 88 ? 1.422 -2.361 -16.011 1.00 61.78 88 ALA A C 1
ATOM 742 O O . ALA A 1 88 ? 0.561 -3.232 -16.103 1.00 61.78 88 ALA A O 1
ATOM 743 N N . VAL A 1 89 ? 2.703 -2.663 -15.785 1.00 64.25 89 VAL A N 1
ATOM 744 C CA . VAL A 1 89 ? 3.208 -4.042 -15.656 1.00 64.25 89 VAL A CA 1
ATOM 745 C C . VAL A 1 89 ? 2.740 -4.695 -14.353 1.00 64.25 89 VAL A C 1
ATOM 747 O O . VAL A 1 89 ? 2.250 -5.824 -14.380 1.00 64.25 89 VAL A O 1
ATOM 750 N N . ILE A 1 90 ? 2.825 -3.988 -13.222 1.00 68.25 90 ILE A N 1
ATOM 751 C CA . ILE A 1 90 ? 2.360 -4.485 -11.918 1.00 68.25 90 ILE A CA 1
ATOM 752 C C . ILE A 1 90 ? 0.836 -4.678 -11.935 1.00 68.25 90 ILE A C 1
ATOM 754 O O . ILE A 1 90 ? 0.352 -5.731 -11.525 1.00 68.25 90 ILE A O 1
ATOM 758 N N . LEU A 1 91 ? 0.083 -3.715 -12.485 1.00 65.81 91 LEU A N 1
ATOM 759 C CA . LEU A 1 91 ? -1.363 -3.821 -12.727 1.00 65.81 91 LEU A CA 1
ATOM 760 C C . LEU A 1 91 ? -1.699 -5.038 -13.588 1.00 65.81 91 LEU A C 1
ATOM 762 O O . LEU A 1 91 ? -2.559 -5.832 -13.210 1.00 65.81 91 LEU A O 1
ATOM 766 N N . SER A 1 92 ? -1.012 -5.196 -14.722 1.00 63.34 92 SER A N 1
ATOM 767 C CA . SER A 1 92 ? -1.261 -6.288 -15.667 1.00 63.34 92 SER A CA 1
ATOM 768 C C . SER A 1 92 ? -0.996 -7.641 -15.025 1.00 63.34 92 SER A C 1
ATOM 770 O O . SER A 1 92 ? -1.800 -8.556 -15.174 1.00 63.34 92 SER A O 1
ATOM 772 N N . LYS A 1 93 ? 0.082 -7.772 -14.248 1.00 67.69 93 LYS A N 1
ATOM 773 C CA . LYS A 1 93 ? 0.399 -9.034 -13.584 1.00 67.69 93 LYS A CA 1
ATOM 774 C C . LYS A 1 93 ? -0.580 -9.362 -12.458 1.00 67.69 93 LYS A C 1
ATOM 776 O O . LYS A 1 93 ? -1.064 -10.487 -12.413 1.00 67.69 93 LYS A O 1
ATOM 781 N N . ILE A 1 94 ? -0.966 -8.379 -11.638 1.00 68.38 94 ILE A N 1
ATOM 782 C CA . ILE A 1 94 ? -2.003 -8.560 -10.607 1.00 68.38 94 ILE A CA 1
ATOM 783 C C . ILE A 1 94 ? -3.328 -9.002 -11.241 1.00 68.38 94 ILE A C 1
ATOM 785 O O . ILE A 1 94 ? -3.959 -9.925 -10.736 1.00 68.38 94 ILE A O 1
ATOM 789 N N . LEU A 1 95 ? -3.753 -8.366 -12.336 1.00 61.25 95 LEU A N 1
ATOM 790 C CA . LEU A 1 95 ? -4.997 -8.701 -13.039 1.00 61.25 95 LEU A CA 1
ATOM 791 C C . LEU A 1 95 ? -4.963 -10.103 -13.674 1.00 61.25 95 LEU A C 1
ATOM 793 O O . LEU A 1 95 ? -5.969 -10.816 -13.645 1.00 61.25 95 LEU A O 1
ATOM 797 N N . LEU A 1 96 ? -3.815 -10.505 -14.230 1.00 64.19 96 LEU A N 1
ATOM 798 C CA . LEU A 1 96 ? -3.615 -11.829 -14.824 1.00 64.19 96 LEU A CA 1
ATOM 799 C C . LEU A 1 96 ? -3.576 -12.937 -13.759 1.00 64.19 96 LEU A C 1
ATOM 801 O O . LEU A 1 96 ? -4.227 -13.971 -13.920 1.00 64.19 96 LEU A O 1
ATOM 805 N N . GLU A 1 97 ? -2.867 -12.720 -12.650 1.00 65.50 97 GLU A N 1
ATOM 806 C CA . GLU A 1 97 ? -2.731 -13.697 -11.561 1.00 65.50 97 GLU A CA 1
ATOM 807 C C . GLU A 1 97 ? -4.008 -13.818 -10.720 1.00 65.50 97 GLU A C 1
ATOM 809 O O . GLU A 1 97 ? -4.378 -14.921 -10.313 1.00 65.50 97 GLU A O 1
ATOM 814 N N . SER A 1 98 ? -4.748 -12.721 -10.519 1.00 57.47 98 SER A N 1
ATOM 815 C CA . SER A 1 98 ? -6.014 -12.740 -9.776 1.00 57.47 98 SER A CA 1
ATOM 816 C C . SER A 1 98 ? -7.180 -13.368 -10.548 1.00 57.47 98 SER A C 1
ATOM 818 O O . SER A 1 98 ? -8.277 -13.471 -9.998 1.00 57.47 98 SER A O 1
ATOM 820 N N . ARG A 1 99 ? -6.966 -13.790 -11.808 1.00 61.12 99 ARG A N 1
ATOM 821 C CA . ARG A 1 99 ? -8.002 -14.259 -12.751 1.00 61.12 99 ARG A CA 1
ATOM 822 C C . ARG A 1 99 ? -9.118 -13.237 -13.010 1.00 61.12 99 ARG A C 1
ATOM 824 O O . ARG A 1 99 ? -10.149 -13.610 -13.560 1.00 61.12 99 ARG A O 1
ATOM 831 N N . ALA A 1 100 ? -8.915 -11.965 -12.670 1.00 53.09 100 ALA A N 1
ATOM 832 C CA . ALA A 1 100 ? -9.932 -10.923 -12.813 1.00 53.09 100 ALA A CA 1
ATOM 833 C C . ALA A 1 100 ? -10.325 -10.632 -14.275 1.00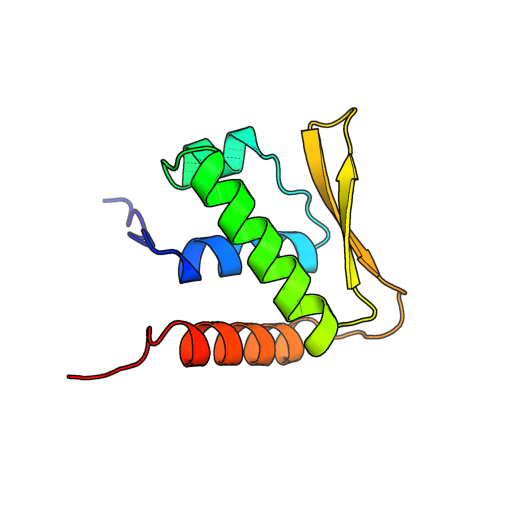 53.09 100 ALA A C 1
ATOM 835 O O . ALA A 1 100 ? -11.344 -9.993 -14.507 1.00 53.09 100 ALA A O 1
ATOM 836 N N . LEU A 1 101 ? -9.534 -11.095 -15.250 1.00 52.06 101 LEU A N 1
ATOM 837 C CA . LEU A 1 101 ? -9.769 -10.909 -16.688 1.00 52.06 101 LEU A CA 1
ATOM 838 C C . LEU A 1 101 ? -10.343 -12.146 -17.401 1.00 52.06 101 LEU A C 1
ATOM 840 O O . LEU A 1 101 ? -10.363 -12.175 -18.630 1.00 52.06 101 LEU A O 1
ATOM 844 N N . ARG A 1 102 ? -10.769 -13.194 -16.682 1.00 50.62 102 ARG A N 1
ATOM 845 C CA . ARG A 1 102 ? -11.434 -14.329 -17.343 1.00 50.62 102 ARG A CA 1
ATOM 846 C C . ARG A 1 102 ? -12.819 -13.891 -17.809 1.00 50.62 102 ARG A C 1
ATOM 848 O O . ARG A 1 102 ? -13.691 -13.645 -16.986 1.00 50.62 102 ARG A O 1
ATOM 855 N N . VAL A 1 103 ? -12.979 -13.787 -19.123 1.00 48.97 103 VAL A N 1
ATOM 856 C CA . VAL A 1 103 ? -14.286 -13.781 -19.780 1.00 48.97 103 VAL A CA 1
ATOM 857 C C . VAL A 1 103 ? -14.804 -15.220 -19.706 1.00 48.97 103 VAL A C 1
ATOM 859 O O . VAL A 1 103 ? -14.068 -16.135 -20.086 1.00 48.97 103 VAL A O 1
ATOM 862 N N . GLU A 1 104 ? -15.992 -15.418 -19.130 1.00 48.22 104 GLU A N 1
ATOM 863 C CA . GLU A 1 104 ? -16.751 -16.670 -19.286 1.00 48.22 104 GLU A CA 1
ATOM 864 C C . GLU A 1 104 ? -17.270 -16.809 -20.719 1.00 48.22 104 GLU A C 1
ATOM 866 O O . GLU A 1 104 ? -17.715 -15.782 -21.284 1.00 48.22 104 GLU A O 1
#

Organism: Streptococcus salivarius (NCBI:txid1304)

Secondary structure (DSSP, 8-state):
--------SHHHHHHHHHHHHHTT--EEHHHHHHHHT--HHHHHHHHHHHHHHHHHH-TTEEEEEETTTTEEEEEE-TT---HHHHHHHHHHHHHHHTTTT---

Radius of gyration: 14.13 Å; chains: 1; bounding box: 43×28×35 Å

pLDDT: mean 77.04, std 17.7, range [33.47, 96.88]